Protein AF-A0A4U0VN85-F1 (afdb_monomer)

Foldseek 3Di:
DWDKDDPDDDDDPQDPCPPDPDHDDDDVPDARQPDDPQQVNLVVCVVVVAAEDEAQHHDPRSLVNNLQQLHHYKYFPDRCCVVVDDNPWIWGWPCPVVDAAVDWIWIWTQDPVRDIDITIIDGHDHPLSVCQNVLSHNVSSVVVPPD

Nearest PDB structures (foldseek):
  7acn-assembly1_A  TM=9.718E-01  e=8.877E-15  Sus scrofa
  1fgh-assembly1_A  TM=9.730E-01  e=1.282E-14  Bos taurus
  1nit-assembly1_A  TM=9.544E-01  e=1.134E-14  Bos taurus
  1b0m-assembly1_A  TM=9.466E-01  e=8.349E-15  Sus scrofa
  1c97-assembly1_A  TM=9.738E-01  e=4.940E-14  Bos taurus

Structure (mmCIF, N/CA/C/O backbone):
data_AF-A0A4U0VN85-F1
#
_entry.id   AF-A0A4U0VN85-F1
#
loop_
_atom_site.group_PDB
_atom_site.id
_atom_site.type_symbol
_atom_site.label_atom_id
_atom_site.label_alt_id
_atom_site.label_comp_id
_atom_site.label_asym_id
_atom_site.label_entity_id
_atom_site.label_seq_id
_atom_site.pdbx_PDB_ins_code
_atom_site.Cartn_x
_atom_site.Cartn_y
_atom_site.Cartn_z
_atom_site.occupancy
_atom_site.B_iso_or_equiv
_atom_site.auth_seq_id
_atom_site.auth_comp_id
_atom_sit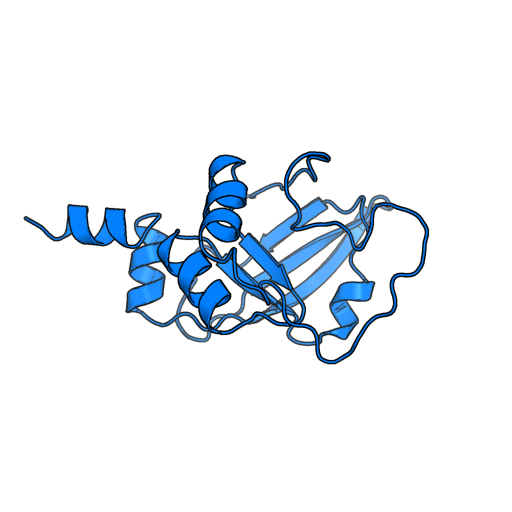e.auth_asym_id
_atom_site.auth_atom_id
_atom_site.pdbx_PDB_model_num
ATOM 1 N N . MET A 1 1 ? -9.986 -12.118 -1.127 1.00 22.27 1 MET A N 1
ATOM 2 C CA . MET A 1 1 ? -10.550 -10.900 -1.726 1.00 22.27 1 MET A CA 1
ATOM 3 C C . MET A 1 1 ? -9.468 -10.364 -2.633 1.00 22.27 1 MET A C 1
ATOM 5 O O . MET A 1 1 ? -8.479 -9.851 -2.136 1.00 22.27 1 MET A O 1
ATOM 9 N N . ILE A 1 2 ? -9.583 -10.673 -3.921 1.00 22.67 2 ILE A N 1
ATOM 10 C CA . ILE A 1 2 ? -8.664 -10.237 -4.973 1.00 22.67 2 ILE A CA 1
ATOM 11 C C . ILE A 1 2 ? -9.120 -8.823 -5.332 1.00 22.67 2 ILE A C 1
ATOM 13 O O . ILE A 1 2 ? -10.223 -8.662 -5.852 1.00 22.67 2 ILE A O 1
ATOM 17 N N . ILE A 1 3 ? -8.356 -7.800 -4.948 1.00 29.45 3 ILE A N 1
ATOM 18 C CA . ILE A 1 3 ? -8.711 -6.406 -5.239 1.00 29.45 3 ILE A CA 1
ATOM 19 C C . ILE A 1 3 ? -8.025 -6.034 -6.552 1.00 29.45 3 ILE A C 1
ATOM 21 O O . ILE A 1 3 ? -6.860 -5.657 -6.558 1.00 29.45 3 ILE A O 1
ATOM 25 N N . LYS A 1 4 ? -8.754 -6.186 -7.662 1.00 24.17 4 LYS A N 1
ATOM 26 C CA . LYS A 1 4 ? -8.313 -5.749 -8.991 1.00 24.17 4 LYS A CA 1
ATOM 27 C C . LYS A 1 4 ? -8.325 -4.220 -9.046 1.00 24.17 4 LYS A C 1
ATOM 29 O O . LYS A 1 4 ? -9.379 -3.629 -8.821 1.00 24.17 4 LYS A O 1
ATOM 34 N N . TYR A 1 5 ? -7.207 -3.596 -9.410 1.00 40.28 5 TYR A N 1
ATOM 35 C CA . TYR A 1 5 ? -7.209 -2.205 -9.870 1.00 40.28 5 TYR A CA 1
ATOM 36 C C . TYR A 1 5 ? -7.227 -2.137 -11.393 1.00 40.28 5 TYR A C 1
ATOM 38 O O . TYR A 1 5 ? -6.453 -2.812 -12.065 1.00 40.28 5 TYR A O 1
ATOM 46 N N . SER A 1 6 ? -8.132 -1.307 -11.912 1.00 28.12 6 SER A N 1
ATOM 47 C CA . SER A 1 6 ? -8.112 -0.785 -13.276 1.00 28.12 6 SER A CA 1
ATOM 48 C C . SER A 1 6 ? -7.586 0.641 -13.185 1.00 28.12 6 SER A C 1
ATOM 50 O O . SER A 1 6 ? -8.152 1.450 -12.449 1.00 28.12 6 SER A O 1
ATOM 52 N N . PHE A 1 7 ? -6.511 0.951 -13.906 1.00 30.83 7 PHE A N 1
ATOM 53 C CA . PHE A 1 7 ? -6.071 2.328 -14.116 1.00 30.83 7 PHE A CA 1
ATOM 54 C C . PHE A 1 7 ? -7.183 3.068 -14.873 1.00 30.83 7 PHE A C 1
ATOM 56 O O . PHE A 1 7 ? -7.369 2.860 -16.068 1.00 30.83 7 PHE A O 1
ATOM 63 N N . LEU A 1 8 ? -7.979 3.881 -14.175 1.00 28.06 8 LEU A N 1
ATOM 64 C CA . LEU A 1 8 ? -8.930 4.792 -14.807 1.00 28.06 8 LEU A CA 1
ATOM 65 C C . LEU A 1 8 ? -8.238 6.135 -15.017 1.00 28.06 8 LEU A C 1
ATOM 67 O O . LEU A 1 8 ? -7.924 6.875 -14.088 1.00 28.06 8 LEU A O 1
ATOM 71 N N . GLN A 1 9 ? -7.949 6.368 -16.288 1.00 33.41 9 GLN A N 1
ATOM 72 C CA . GLN A 1 9 ? -7.426 7.587 -16.866 1.00 33.41 9 GLN A CA 1
ATOM 73 C C . GLN A 1 9 ? -8.479 8.700 -16.720 1.00 33.41 9 GLN A C 1
ATOM 75 O O . GLN A 1 9 ? -9.657 8.472 -16.995 1.00 33.41 9 GLN A O 1
ATOM 80 N N . HIS A 1 10 ? -8.006 9.893 -16.353 1.00 27.55 10 HIS A N 1
ATOM 81 C CA . HIS A 1 10 ? -8.697 11.190 -16.288 1.00 27.55 10 HIS A CA 1
ATOM 82 C C . HIS A 1 10 ? -9.256 11.611 -14.916 1.00 27.55 10 HIS A C 1
ATOM 84 O O . HIS A 1 10 ? -10.071 10.939 -14.296 1.00 27.55 10 HIS A O 1
ATOM 90 N N . SER A 1 11 ? -8.844 12.816 -14.504 1.00 27.97 11 SER A N 1
ATOM 91 C CA . SER A 1 11 ? -9.295 13.609 -13.346 1.00 27.97 11 SER A CA 1
ATOM 92 C C . SER A 1 11 ? -8.842 13.186 -11.940 1.00 27.97 11 SER A C 1
ATOM 94 O O . SER A 1 11 ? -9.642 13.006 -11.035 1.00 27.97 11 SER A O 1
ATOM 96 N N . CYS A 1 12 ? -7.528 13.129 -11.723 1.00 26.83 12 CYS A N 1
ATOM 97 C CA . CYS A 1 12 ? -6.902 13.473 -10.441 1.00 26.83 12 CYS A CA 1
ATOM 98 C C . CYS A 1 12 ? -5.404 13.666 -10.699 1.00 26.83 12 CYS A C 1
ATOM 100 O O . CYS A 1 12 ? -4.755 12.798 -11.281 1.00 26.83 12 CYS A O 1
ATOM 102 N N . TRP A 1 13 ? -4.838 14.789 -10.263 1.00 26.80 13 TRP A N 1
ATOM 103 C CA . TRP A 1 13 ? -3.421 15.162 -10.405 1.00 26.80 13 TRP A CA 1
ATOM 104 C C . TRP A 1 13 ? -2.449 14.277 -9.578 1.00 26.80 13 TRP A C 1
ATOM 106 O O . TRP A 1 13 ? -1.378 14.717 -9.166 1.00 26.80 13 TRP A O 1
ATOM 116 N N . ALA A 1 14 ? -2.809 13.017 -9.316 1.00 32.34 14 ALA A N 1
ATOM 117 C CA . ALA A 1 14 ? -2.014 12.020 -8.601 1.00 32.34 14 ALA A CA 1
ATOM 118 C C . ALA A 1 14 ? -1.213 11.081 -9.527 1.00 32.34 14 ALA A C 1
ATOM 120 O O . ALA A 1 14 ? -0.487 10.220 -9.029 1.00 32.34 14 ALA A O 1
ATOM 121 N N . LEU A 1 15 ? -1.324 11.225 -10.856 1.00 31.19 15 LEU A N 1
ATOM 122 C CA . LEU A 1 15 ? -0.750 10.258 -11.800 1.00 31.19 15 LEU A CA 1
ATOM 123 C C . LEU A 1 15 ? -0.218 10.850 -13.122 1.00 31.19 15 LEU A C 1
ATOM 125 O O . LEU A 1 15 ? -0.209 10.168 -14.140 1.00 31.19 15 LEU A O 1
ATOM 129 N N . GLU A 1 16 ? 0.297 12.082 -13.134 1.00 26.36 16 GLU A N 1
ATOM 130 C CA . GLU A 1 16 ? 1.063 12.606 -14.286 1.00 26.36 16 GLU A CA 1
ATOM 131 C C . GLU A 1 16 ? 2.574 12.406 -14.113 1.00 26.36 16 GLU A C 1
ATOM 133 O O . GLU A 1 16 ? 3.365 13.341 -14.022 1.00 26.36 16 GLU A O 1
ATOM 138 N N . GLY A 1 17 ? 2.972 11.136 -14.060 1.00 27.69 17 GLY A N 1
ATOM 139 C CA . GLY A 1 17 ? 4.364 10.726 -14.258 1.00 27.69 17 GLY A CA 1
ATOM 140 C C . GLY A 1 17 ? 4.558 9.650 -15.327 1.00 27.69 17 GLY A C 1
ATOM 141 O O . GLY A 1 17 ? 5.699 9.351 -15.651 1.00 27.69 17 GLY A O 1
ATOM 142 N N . VAL A 1 18 ? 3.484 9.049 -15.865 1.00 29.06 18 VAL A N 1
ATOM 143 C CA . VAL A 1 18 ? 3.605 7.873 -16.757 1.00 29.06 18 VAL A CA 1
ATOM 144 C C . VAL A 1 18 ? 2.680 7.914 -17.993 1.00 29.06 18 VAL A C 1
ATOM 146 O O . VAL A 1 18 ? 2.728 7.000 -18.804 1.00 29.06 18 VAL A O 1
ATOM 149 N N . LEU A 1 19 ? 1.879 8.965 -18.235 1.00 25.81 19 LEU A N 1
ATOM 150 C CA . LEU A 1 19 ? 0.944 8.984 -19.388 1.00 25.81 19 LEU A CA 1
ATOM 151 C C . LEU A 1 19 ? 1.067 10.150 -20.380 1.00 25.81 19 LEU A C 1
ATOM 153 O O . LEU A 1 19 ? 0.132 10.439 -21.120 1.00 25.81 19 LEU A O 1
ATOM 157 N N . GLN A 1 20 ? 2.251 10.735 -20.515 1.00 22.80 20 GLN A N 1
ATOM 158 C CA . GLN A 1 20 ? 2.687 11.325 -21.784 1.00 22.80 20 GLN A CA 1
ATOM 159 C C . GLN A 1 20 ? 4.131 10.879 -21.966 1.00 22.80 20 GLN A C 1
ATOM 161 O O . GLN A 1 20 ? 4.889 10.980 -21.009 1.00 22.80 20 GLN A O 1
ATOM 166 N N . GLY A 1 21 ? 4.495 10.326 -23.124 1.00 23.72 21 GLY A N 1
ATOM 167 C CA . GLY A 1 21 ? 5.809 9.734 -23.423 1.00 23.72 21 GLY A CA 1
ATOM 168 C C . GLY A 1 21 ? 6.993 10.714 -23.414 1.00 23.72 21 GLY A C 1
ATOM 169 O O . GLY A 1 21 ? 7.793 10.717 -24.340 1.00 23.72 21 GLY A O 1
ATOM 170 N N . SER A 1 22 ? 7.113 11.523 -22.367 1.00 21.89 22 SER A N 1
ATOM 171 C CA . SER A 1 22 ? 8.227 12.402 -22.054 1.00 21.89 22 SER A CA 1
ATOM 172 C C . SER A 1 22 ? 8.854 11.913 -20.746 1.00 21.89 22 SER A C 1
ATOM 174 O O . SER A 1 22 ? 8.135 11.758 -19.756 1.00 21.89 22 SER A O 1
ATOM 176 N N . PRO A 1 23 ? 10.176 11.673 -20.694 1.00 25.83 23 PRO A N 1
ATOM 177 C CA . PRO A 1 23 ? 10.851 11.306 -19.459 1.00 25.83 23 PRO A CA 1
ATOM 178 C C . PRO A 1 23 ? 10.798 12.506 -18.510 1.00 25.83 23 PRO A C 1
ATOM 180 O O . PRO A 1 23 ? 11.579 13.449 -18.633 1.00 25.83 23 PRO A O 1
ATOM 183 N N . ALA A 1 24 ? 9.850 12.511 -17.574 1.00 33.22 24 ALA A N 1
ATOM 184 C CA . ALA A 1 24 ? 9.872 13.484 -16.495 1.00 33.22 24 ALA A CA 1
ATOM 185 C C . ALA A 1 24 ? 11.142 13.224 -15.664 1.00 33.22 24 ALA A C 1
ATOM 187 O O . ALA A 1 24 ? 11.379 12.078 -15.268 1.00 33.22 24 ALA A O 1
ATOM 188 N N . PRO A 1 25 ? 11.986 14.239 -15.401 1.00 31.22 25 PRO A N 1
ATOM 189 C CA . PRO A 1 25 ? 13.197 14.039 -14.626 1.00 31.22 25 PRO A CA 1
ATOM 190 C C . PRO A 1 25 ? 12.822 13.496 -13.245 1.00 31.22 25 PRO A C 1
ATOM 192 O O . PRO A 1 25 ? 12.046 14.097 -12.500 1.00 31.22 25 PRO A O 1
ATOM 195 N N . ILE A 1 26 ? 13.367 12.329 -12.914 1.00 36.66 26 ILE A N 1
ATOM 196 C CA . ILE A 1 26 ? 13.241 11.698 -11.604 1.00 36.66 26 ILE A CA 1
ATOM 197 C C . ILE A 1 26 ? 14.103 12.520 -10.651 1.00 36.66 26 ILE A C 1
ATOM 199 O O . ILE A 1 26 ? 15.327 12.412 -10.651 1.00 36.66 26 ILE A O 1
ATOM 203 N N . TRP A 1 27 ? 13.477 13.383 -9.853 1.00 38.81 27 TRP A N 1
ATOM 204 C CA . TRP A 1 27 ? 14.183 14.087 -8.787 1.00 38.81 27 TRP A CA 1
ATOM 205 C C . TRP A 1 27 ? 14.252 13.148 -7.576 1.00 38.81 27 TRP A C 1
ATOM 207 O O . TRP A 1 27 ? 13.201 12.850 -7.001 1.00 38.81 27 TRP A O 1
ATOM 217 N N . PRO A 1 28 ? 15.445 12.698 -7.141 1.00 39.38 28 PRO A N 1
ATOM 218 C CA . PRO A 1 28 ? 15.601 11.714 -6.061 1.00 39.38 28 PRO A CA 1
ATOM 219 C C . PRO A 1 28 ? 15.006 12.151 -4.707 1.00 39.38 28 PRO A C 1
ATOM 221 O O . PRO A 1 28 ? 14.842 11.322 -3.816 1.00 39.38 28 PRO A O 1
ATOM 224 N N . ASN A 1 29 ? 14.635 13.428 -4.556 1.00 46.97 29 ASN A N 1
ATOM 225 C CA . ASN A 1 29 ? 14.139 14.010 -3.308 1.00 46.97 29 ASN A CA 1
ATOM 226 C C . ASN A 1 29 ? 12.616 14.233 -3.242 1.00 46.97 29 ASN A C 1
ATOM 228 O O . ASN A 1 29 ? 12.134 14.680 -2.200 1.00 46.97 29 ASN A O 1
ATOM 232 N N . LYS A 1 30 ? 11.844 13.949 -4.302 1.00 51.50 30 LYS A N 1
ATOM 233 C CA . LYS A 1 30 ? 10.407 14.275 -4.332 1.00 51.50 30 LYS A CA 1
ATOM 234 C C . LYS A 1 30 ? 9.567 13.177 -3.676 1.00 51.50 30 LYS A C 1
ATOM 236 O O . LYS A 1 30 ? 9.658 12.007 -4.047 1.00 51.50 30 LYS A O 1
ATOM 241 N N . LYS A 1 31 ? 8.727 13.550 -2.707 1.00 54.53 31 LYS A N 1
ATOM 242 C CA . LYS A 1 31 ? 7.866 12.608 -1.968 1.00 54.53 31 LYS A CA 1
ATOM 243 C C . LYS A 1 31 ? 6.438 12.646 -2.503 1.00 54.53 31 LYS A C 1
ATOM 245 O O . LYS A 1 31 ? 5.898 13.716 -2.775 1.00 54.53 31 LYS A O 1
ATOM 250 N N . TYR A 1 32 ? 5.775 11.493 -2.591 1.00 57.88 32 TYR A N 1
ATOM 251 C CA . TYR A 1 32 ? 4.367 11.467 -2.993 1.00 57.88 32 TYR A CA 1
ATOM 252 C C . TYR A 1 32 ? 3.492 12.203 -1.958 1.00 57.88 32 TYR A C 1
ATOM 254 O O . TYR A 1 32 ? 3.581 11.939 -0.751 1.00 57.88 32 TYR A O 1
ATOM 262 N N . GLY A 1 33 ? 2.660 13.140 -2.427 1.00 54.31 33 GLY A N 1
ATOM 263 C CA . GLY A 1 33 ? 1.839 14.018 -1.582 1.00 54.31 33 GLY A CA 1
ATOM 264 C C . GLY A 1 33 ? 2.567 15.240 -1.003 1.00 54.31 33 GLY A C 1
ATOM 265 O O . GLY A 1 33 ? 2.148 15.783 0.024 1.00 54.31 33 GLY A O 1
ATOM 266 N N . GLU A 1 34 ? 3.677 15.655 -1.612 1.00 40.00 34 GLU A N 1
ATOM 267 C CA . GLU A 1 34 ? 4.368 16.911 -1.314 1.00 40.00 34 GLU A CA 1
ATOM 268 C C . GLU A 1 34 ? 3.649 18.102 -1.984 1.00 40.00 34 GLU A C 1
ATOM 270 O O . GLU A 1 34 ? 3.421 18.100 -3.188 1.00 40.00 34 GLU A O 1
ATOM 275 N N . GLY A 1 35 ? 3.233 19.096 -1.188 1.00 58.41 35 GLY A N 1
ATOM 276 C CA . GLY A 1 35 ? 2.371 20.216 -1.616 1.00 58.41 35 GLY A CA 1
ATOM 277 C C . GLY A 1 35 ? 1.265 20.534 -0.599 1.00 58.41 35 GLY A C 1
ATOM 278 O O . GLY A 1 35 ? 1.206 19.887 0.447 1.00 58.41 35 GLY A O 1
ATOM 279 N N . SER A 1 36 ? 0.415 21.537 -0.851 1.00 45.41 36 SER A N 1
ATOM 280 C CA . SER A 1 36 ? -0.624 22.012 0.090 1.00 45.41 36 SER A CA 1
ATOM 281 C C . SER A 1 36 ? -1.949 21.228 0.034 1.00 45.41 36 SER A C 1
ATOM 283 O O . SER A 1 36 ? -2.642 21.146 1.045 1.00 45.41 36 SER A O 1
ATOM 285 N N . SER A 1 37 ? -2.280 20.575 -1.085 1.00 51.12 37 SER A N 1
ATOM 286 C CA . SER A 1 37 ? -3.594 19.938 -1.322 1.00 51.12 37 SER A CA 1
ATOM 287 C C . SER A 1 37 ? -3.721 1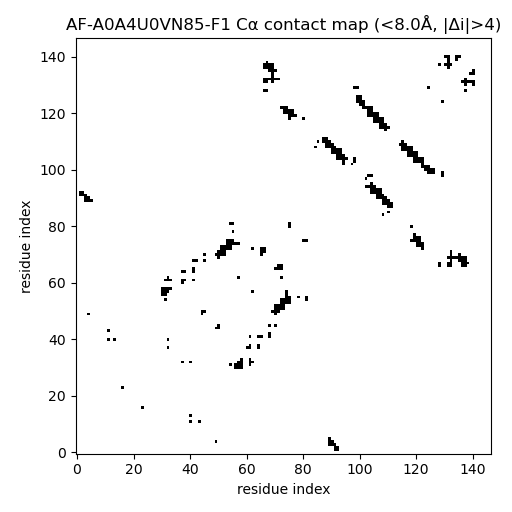8.505 -0.753 1.00 51.12 37 SER A C 1
ATOM 289 O O . SER A 1 37 ? -4.010 17.537 -1.452 1.00 51.12 37 SER A O 1
ATOM 291 N N . ARG A 1 38 ? -3.424 18.332 0.543 1.00 53.44 38 ARG A N 1
ATOM 292 C CA . ARG A 1 38 ? -3.106 17.018 1.156 1.00 53.44 38 ARG A CA 1
ATOM 293 C C . ARG A 1 38 ? -4.298 16.150 1.564 1.00 53.44 38 ARG A C 1
ATOM 295 O O . ARG A 1 38 ? -4.094 14.962 1.828 1.00 53.44 38 ARG A O 1
ATOM 302 N N . GLU A 1 39 ? -5.488 16.725 1.701 1.00 51.81 39 GLU A N 1
ATOM 303 C CA . GLU A 1 39 ? -6.689 16.013 2.171 1.00 51.81 39 GLU A CA 1
ATOM 304 C C . GLU A 1 39 ? -7.567 15.542 1.007 1.00 51.81 39 GLU A C 1
ATOM 306 O O . GLU A 1 39 ? -7.963 14.377 0.985 1.00 51.81 39 GLU A O 1
ATOM 311 N N . HIS A 1 40 ? -7.755 16.385 -0.014 1.00 46.09 40 HIS A N 1
ATOM 312 C CA . HIS A 1 40 ? -8.475 16.028 -1.244 1.00 46.09 40 HIS A CA 1
ATOM 313 C C . HIS A 1 40 ? -7.799 14.860 -1.985 1.00 46.09 40 HIS A C 1
ATOM 315 O O . HIS A 1 40 ? -8.462 13.886 -2.333 1.00 46.09 40 HIS A O 1
ATOM 321 N N . ALA A 1 41 ? -6.462 14.864 -2.069 1.00 53.50 41 ALA A N 1
ATOM 322 C CA . ALA A 1 41 ? -5.676 13.793 -2.694 1.00 53.50 41 ALA A CA 1
ATOM 323 C C . ALA A 1 41 ? -5.798 12.412 -2.007 1.00 53.50 41 ALA A C 1
ATOM 325 O O . ALA A 1 41 ? -5.350 11.410 -2.558 1.00 53.50 41 ALA A O 1
ATOM 326 N N . ALA A 1 42 ? -6.354 12.338 -0.790 1.00 51.09 42 ALA A N 1
ATOM 327 C CA . ALA A 1 42 ? -6.613 11.076 -0.089 1.00 51.09 42 ALA A CA 1
ATOM 328 C C . ALA A 1 42 ? -8.079 10.617 -0.194 1.00 51.09 42 ALA A C 1
ATOM 330 O O . ALA A 1 42 ? -8.352 9.427 -0.042 1.00 51.09 42 ALA A O 1
ATOM 331 N N . LEU A 1 43 ? -9.008 11.544 -0.447 1.00 53.34 43 LEU A N 1
ATOM 332 C CA . LEU A 1 43 ? -10.439 11.267 -0.585 1.00 53.34 43 LEU A CA 1
ATOM 333 C C . LEU A 1 43 ? -10.796 10.805 -2.001 1.00 53.34 43 LEU A C 1
ATOM 335 O O . LEU A 1 43 ? -11.558 9.852 -2.148 1.00 53.34 43 LEU A O 1
ATOM 339 N N . GLU A 1 44 ? -10.202 11.422 -3.025 1.00 55.06 44 GLU A N 1
ATOM 340 C CA . GLU A 1 44 ? -10.463 11.097 -4.435 1.00 55.06 44 GLU A CA 1
ATOM 341 C C . GLU A 1 44 ? -10.147 9.629 -4.783 1.00 55.06 44 GLU A C 1
ATOM 343 O O . GLU A 1 44 ? -11.027 8.957 -5.325 1.00 55.06 44 GLU A O 1
ATOM 348 N N . PRO A 1 45 ? -8.989 9.048 -4.391 1.00 55.03 45 PRO A N 1
ATOM 349 C CA . PRO A 1 45 ? -8.719 7.636 -4.649 1.00 55.03 45 PRO A CA 1
ATOM 350 C C . PRO A 1 45 ? -9.739 6.718 -3.982 1.00 55.03 45 PRO A C 1
ATOM 352 O O . PRO A 1 45 ? -10.164 5.745 -4.590 1.00 55.03 45 PRO A O 1
ATOM 355 N N . ARG A 1 46 ? -10.171 7.028 -2.754 1.00 57.84 46 ARG A N 1
ATOM 356 C CA . ARG A 1 46 ? -11.135 6.193 -2.030 1.00 57.84 46 ARG A CA 1
ATOM 357 C C . ARG A 1 46 ? -12.529 6.255 -2.644 1.00 57.84 46 ARG A C 1
ATOM 359 O O . ARG A 1 46 ? -13.193 5.225 -2.735 1.00 57.84 46 ARG A O 1
ATOM 366 N N . TYR A 1 47 ? -12.963 7.438 -3.073 1.00 52.44 47 TYR A N 1
ATOM 367 C CA . TYR A 1 47 ? -14.240 7.614 -3.764 1.00 52.44 47 TYR A CA 1
ATOM 368 C C . TYR A 1 47 ? -14.293 6.802 -5.067 1.00 52.44 47 TYR A C 1
ATOM 370 O O . TYR A 1 47 ? -15.309 6.184 -5.367 1.00 52.44 47 TYR A O 1
ATOM 378 N N . LEU A 1 48 ? -13.166 6.709 -5.780 1.00 51.44 48 LEU A N 1
ATOM 379 C CA . LEU A 1 48 ? -13.015 5.907 -7.001 1.00 51.44 48 LEU A CA 1
ATOM 380 C C . LEU A 1 48 ? -12.835 4.395 -6.744 1.00 51.44 48 LEU A C 1
ATOM 382 O O . LEU A 1 48 ? -12.525 3.643 -7.666 1.00 51.44 48 LEU A O 1
ATOM 386 N N . GLY A 1 49 ? -13.000 3.925 -5.502 1.00 59.16 49 GLY A N 1
ATOM 387 C CA . GLY A 1 49 ? -12.825 2.514 -5.140 1.00 59.16 49 GLY A CA 1
ATOM 388 C C . GLY A 1 49 ? -11.365 2.090 -4.936 1.00 59.16 49 GLY A C 1
ATOM 389 O O . GLY A 1 49 ? -11.070 0.900 -4.838 1.00 59.16 49 GLY A O 1
ATOM 390 N N . GLY A 1 50 ? -10.440 3.046 -4.855 1.00 63.91 50 GLY A N 1
ATOM 391 C CA . GLY A 1 50 ? -9.063 2.892 -4.382 1.00 63.91 50 GLY A CA 1
ATOM 392 C C . GLY A 1 50 ? -8.985 2.371 -2.947 1.00 63.91 50 GLY A C 1
ATOM 393 O O . GLY A 1 50 ? -9.724 2.807 -2.074 1.00 63.91 50 GLY A O 1
ATOM 394 N N . THR A 1 51 ? -8.061 1.443 -2.701 1.00 72.88 51 THR A N 1
ATOM 395 C CA . THR A 1 51 ? -7.865 0.735 -1.424 1.00 72.88 51 THR A CA 1
ATOM 396 C C . THR A 1 51 ? -6.406 0.821 -1.001 1.00 72.88 51 THR A C 1
ATOM 398 O O . THR A 1 51 ? -6.115 0.850 0.192 1.00 72.88 51 THR A O 1
ATOM 401 N N . ALA A 1 52 ? -5.476 0.912 -1.955 1.00 81.19 52 ALA A N 1
ATOM 402 C CA . ALA A 1 52 ? -4.049 1.018 -1.696 1.00 81.19 52 ALA A CA 1
ATOM 403 C C . ALA A 1 52 ? -3.393 2.070 -2.591 1.00 81.19 52 ALA A C 1
ATOM 405 O O . ALA A 1 52 ? -3.831 2.312 -3.711 1.00 81.19 52 ALA A O 1
ATOM 406 N N . VAL A 1 53 ? -2.325 2.672 -2.078 1.00 82.44 53 VAL A N 1
ATOM 407 C CA . VAL A 1 53 ? -1.417 3.539 -2.829 1.00 82.44 53 VAL A CA 1
ATOM 408 C C . VAL A 1 53 ? -0.017 2.985 -2.613 1.00 82.44 53 VAL A C 1
ATOM 410 O O . VAL A 1 53 ? 0.404 2.835 -1.465 1.00 82.44 53 VAL A O 1
ATOM 413 N N . ILE A 1 54 ? 0.693 2.667 -3.693 1.00 84.19 54 ILE A N 1
ATOM 414 C CA . ILE A 1 54 ? 2.027 2.060 -3.641 1.00 84.19 54 ILE A CA 1
ATOM 415 C C . ILE A 1 54 ? 3.023 3.05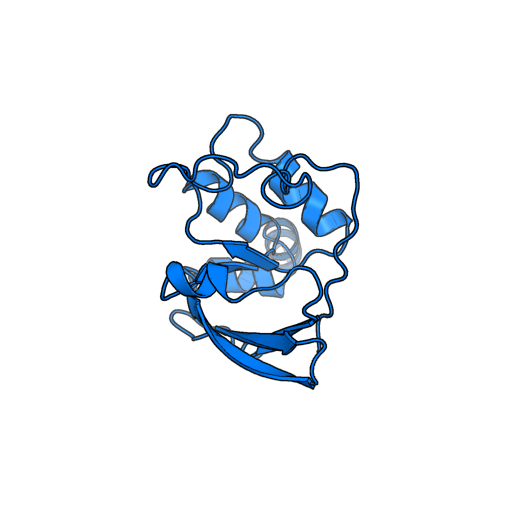0 -4.235 1.00 84.19 54 ILE A C 1
ATOM 417 O O . ILE A 1 54 ? 2.831 3.523 -5.351 1.00 84.19 54 ILE A O 1
ATOM 421 N N . THR A 1 55 ? 4.070 3.404 -3.491 1.00 82.38 55 THR A N 1
ATOM 422 C CA . THR A 1 55 ? 5.053 4.406 -3.941 1.00 82.38 55 THR A CA 1
ATOM 423 C C . THR A 1 55 ? 6.471 4.050 -3.506 1.00 82.38 55 THR A C 1
ATOM 425 O O . THR A 1 55 ? 6.683 3.137 -2.715 1.00 82.38 55 THR A O 1
ATOM 428 N N . ARG A 1 56 ? 7.475 4.785 -3.997 1.00 82.50 56 ARG A N 1
ATOM 429 C CA . ARG A 1 56 ? 8.843 4.698 -3.458 1.00 82.50 56 ARG A CA 1
ATOM 430 C C . ARG A 1 56 ? 8.943 5.365 -2.081 1.00 82.50 56 ARG A C 1
ATOM 432 O O . ARG A 1 56 ? 9.639 4.874 -1.199 1.00 82.50 56 ARG A O 1
ATOM 439 N N . SER A 1 57 ? 8.255 6.496 -1.891 1.00 78.56 57 SER A N 1
ATOM 440 C CA . SER A 1 57 ? 8.194 7.194 -0.607 1.00 78.56 57 SER A CA 1
ATOM 441 C C . SER A 1 57 ? 7.005 8.160 -0.509 1.00 78.56 57 SER A C 1
ATOM 443 O O . SER A 1 57 ? 6.610 8.801 -1.486 1.00 78.56 57 SER A O 1
ATOM 445 N N . PHE A 1 58 ? 6.482 8.329 0.709 1.00 74.56 58 PHE A N 1
ATOM 446 C CA . PHE A 1 58 ? 5.410 9.280 1.023 1.00 74.56 58 PHE A CA 1
ATOM 447 C C . PHE A 1 58 ? 5.907 10.499 1.802 1.00 74.56 58 PHE A C 1
ATOM 449 O O . PHE A 1 58 ? 6.752 10.392 2.697 1.00 74.56 58 PHE A O 1
ATOM 456 N N . ALA A 1 59 ? 5.259 11.645 1.585 1.00 77.00 59 ALA A N 1
ATOM 457 C CA . ALA A 1 59 ? 5.327 12.768 2.508 1.00 77.00 59 ALA A CA 1
ATOM 458 C C . ALA A 1 59 ? 4.650 12.395 3.842 1.00 77.00 59 ALA A C 1
ATOM 460 O O . ALA A 1 59 ? 3.587 11.765 3.872 1.00 77.00 59 ALA A O 1
ATOM 461 N N . ARG A 1 60 ? 5.250 12.803 4.972 1.00 75.81 60 ARG A N 1
ATOM 462 C CA . ARG A 1 60 ? 4.823 12.388 6.326 1.00 75.81 60 ARG A CA 1
ATOM 463 C C . ARG A 1 60 ? 3.332 12.633 6.588 1.00 75.81 60 ARG A C 1
ATOM 465 O O . ARG A 1 60 ? 2.663 11.755 7.124 1.00 75.81 60 ARG A O 1
ATOM 472 N N . ILE A 1 61 ? 2.828 13.811 6.219 1.00 79.50 61 ILE A N 1
ATOM 473 C CA . ILE A 1 61 ? 1.446 14.233 6.504 1.00 79.50 61 ILE A CA 1
ATOM 474 C C . ILE A 1 61 ? 0.452 13.515 5.588 1.00 79.50 61 ILE A C 1
ATOM 476 O O . ILE A 1 61 ? -0.548 12.986 6.066 1.00 79.50 61 ILE A O 1
ATOM 480 N N . HIS A 1 62 ? 0.764 13.405 4.297 1.00 75.06 62 HIS A N 1
ATOM 481 C CA . HIS A 1 62 ? -0.112 12.732 3.342 1.00 75.06 62 HIS A CA 1
ATOM 482 C C . HIS A 1 62 ? -0.279 11.237 3.660 1.00 75.06 62 HIS A C 1
ATOM 484 O O . HIS A 1 62 ? -1.396 10.722 3.652 1.00 75.06 62 HIS A O 1
ATOM 490 N N . LYS A 1 63 ? 0.801 10.561 4.086 1.00 80.00 63 LYS A N 1
ATOM 491 C CA . LYS A 1 63 ? 0.734 9.169 4.562 1.00 80.00 63 LYS A CA 1
ATOM 492 C C . LYS A 1 63 ? -0.267 8.992 5.705 1.00 80.00 63 LYS A C 1
ATOM 494 O O . LYS A 1 63 ? -1.010 8.016 5.731 1.00 80.00 63 LYS A O 1
ATOM 499 N N . THR A 1 64 ? -0.282 9.916 6.663 1.00 84.44 64 THR A N 1
ATOM 500 C CA . THR A 1 64 ? -1.213 9.861 7.799 1.00 84.44 64 THR A CA 1
ATOM 501 C C . THR A 1 64 ? -2.655 10.076 7.349 1.00 84.44 64 THR A C 1
ATOM 503 O O . THR A 1 64 ? -3.544 9.376 7.829 1.00 84.44 64 THR A O 1
ATOM 506 N N . ASN A 1 65 ? -2.889 10.987 6.403 1.00 83.75 65 ASN A N 1
ATOM 507 C CA . ASN A 1 65 ? -4.225 11.247 5.865 1.00 83.75 65 ASN A CA 1
ATOM 508 C C . ASN A 1 65 ? -4.795 10.020 5.148 1.00 83.75 65 ASN A C 1
ATOM 510 O O . ASN A 1 65 ? -5.920 9.625 5.441 1.00 83.75 65 ASN A O 1
ATOM 514 N N . LEU A 1 66 ? -3.998 9.350 4.308 1.00 79.75 66 LEU A N 1
ATOM 515 C CA . LEU A 1 66 ? -4.397 8.099 3.653 1.00 79.75 66 LEU A CA 1
ATOM 516 C C . LEU A 1 66 ? -4.856 7.044 4.672 1.00 79.75 66 LEU A C 1
ATOM 518 O O . LEU A 1 66 ? -5.931 6.467 4.529 1.00 79.75 66 LEU A O 1
ATOM 522 N N . LYS A 1 67 ? -4.104 6.853 5.763 1.00 88.31 67 LYS A N 1
ATOM 523 C CA . LYS A 1 67 ? -4.483 5.907 6.827 1.00 88.31 67 LYS A CA 1
ATOM 524 C C . LYS A 1 67 ? -5.770 6.296 7.547 1.00 88.31 67 LYS A C 1
ATOM 526 O O . LYS A 1 67 ? -6.579 5.427 7.853 1.00 88.31 67 LYS A O 1
ATOM 531 N N . LYS A 1 68 ? -5.976 7.590 7.822 1.00 86.62 68 LYS A N 1
ATOM 532 C CA . LYS A 1 68 ? -7.222 8.083 8.436 1.00 86.62 68 LYS A CA 1
ATOM 533 C C . LYS A 1 68 ? -8.433 7.806 7.547 1.00 86.62 68 LYS A C 1
ATOM 535 O O . LYS A 1 68 ? -9.493 7.475 8.070 1.00 86.62 68 LYS A O 1
ATOM 540 N N . GLN A 1 69 ? -8.250 7.874 6.230 1.00 83.06 69 GLN A N 1
ATOM 541 C CA .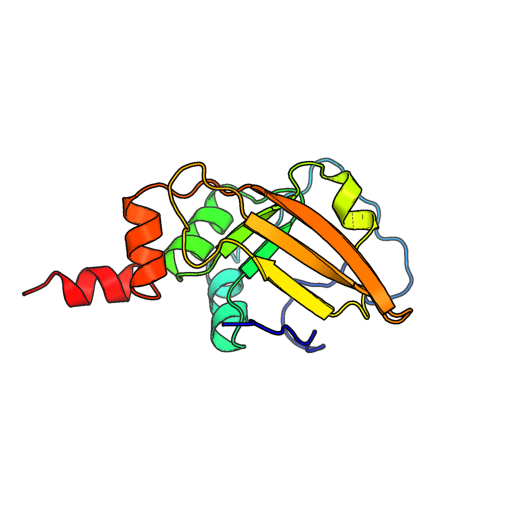 GLN A 1 69 ? -9.266 7.498 5.251 1.00 83.06 69 GLN A CA 1
ATOM 542 C C . GLN A 1 69 ? -9.333 5.985 5.004 1.00 83.06 69 GLN A C 1
ATOM 544 O O . GLN A 1 69 ? -9.989 5.565 4.068 1.00 83.06 69 GLN A O 1
ATOM 549 N N . GLY A 1 70 ? -8.654 5.142 5.791 1.00 83.81 70 GLY A N 1
ATOM 550 C CA . GLY A 1 70 ? -8.686 3.684 5.629 1.00 83.81 70 GLY A CA 1
ATOM 551 C C . GLY A 1 70 ? -8.088 3.176 4.313 1.00 83.81 70 GLY A C 1
ATOM 552 O O . GLY A 1 70 ? -8.472 2.106 3.846 1.00 83.81 70 GLY A O 1
ATOM 553 N N . MET A 1 71 ? -7.191 3.945 3.695 1.00 86.25 71 MET A N 1
ATOM 554 C CA . MET A 1 71 ? -6.368 3.503 2.565 1.00 86.25 71 MET A CA 1
ATOM 555 C C . MET A 1 71 ? -5.113 2.780 3.074 1.00 86.25 71 MET A C 1
ATOM 557 O O . MET A 1 71 ? -4.647 3.043 4.186 1.00 86.25 71 MET A O 1
ATOM 561 N N . LEU A 1 72 ? -4.515 1.933 2.232 1.00 86.56 72 LEU A N 1
ATOM 562 C CA . LEU A 1 72 ? -3.231 1.264 2.462 1.00 86.56 72 LEU A CA 1
ATOM 563 C C . LEU A 1 72 ? -2.080 2.003 1.758 1.00 86.56 72 LEU A C 1
ATOM 565 O O . LEU A 1 72 ? -1.809 1.727 0.590 1.00 86.56 72 LEU A O 1
ATOM 569 N N . PRO A 1 73 ? -1.371 2.931 2.425 1.00 88.75 73 PRO A N 1
ATOM 570 C CA . PRO A 1 73 ? -0.114 3.454 1.909 1.00 88.75 73 PRO A CA 1
ATOM 571 C C . PRO A 1 73 ? 0.998 2.417 2.095 1.00 88.75 73 PRO A C 1
ATOM 573 O O . PRO A 1 73 ? 1.400 2.117 3.225 1.00 88.75 73 PRO A O 1
ATOM 576 N N . LEU A 1 74 ? 1.503 1.901 0.981 1.00 88.12 74 LEU A N 1
ATOM 577 C CA . LEU A 1 74 ? 2.558 0.898 0.913 1.00 88.12 74 LEU A CA 1
ATOM 578 C C . LEU A 1 74 ? 3.777 1.477 0.193 1.00 88.12 74 LEU A C 1
ATOM 580 O O . LEU A 1 74 ? 3.639 2.241 -0.762 1.00 88.12 74 LEU A O 1
ATOM 584 N N . ASN A 1 75 ? 4.974 1.111 0.641 1.00 88.00 75 ASN A N 1
ATOM 585 C CA . ASN A 1 75 ? 6.202 1.447 -0.068 1.00 88.00 75 ASN A CA 1
ATOM 586 C C . ASN A 1 75 ? 6.865 0.200 -0.624 1.00 88.00 75 ASN A C 1
ATOM 588 O O . ASN A 1 75 ? 6.863 -0.836 0.040 1.00 88.00 75 ASN A O 1
ATOM 592 N N . PHE A 1 76 ? 7.517 0.322 -1.774 1.00 85.94 76 PHE A N 1
ATOM 593 C CA . PHE A 1 76 ? 8.482 -0.686 -2.204 1.00 85.94 76 PHE A CA 1
ATOM 594 C C . PHE A 1 76 ? 9.578 -0.843 -1.146 1.00 85.94 76 PHE A C 1
ATOM 596 O O . PHE A 1 76 ? 10.091 0.155 -0.635 1.00 85.94 76 PHE A O 1
ATOM 603 N N . VAL A 1 77 ? 9.922 -2.085 -0.793 1.00 91.94 77 VAL A N 1
ATOM 604 C CA . VAL A 1 77 ? 11.077 -2.344 0.084 1.00 91.94 77 VAL A CA 1
ATOM 605 C C . VAL A 1 77 ? 12.364 -1.937 -0.630 1.00 91.94 77 VAL A C 1
ATOM 607 O O . VAL A 1 77 ? 13.199 -1.253 -0.041 1.00 91.94 77 VAL A O 1
ATOM 610 N N . ASN A 1 78 ? 12.488 -2.298 -1.908 1.00 90.88 78 ASN A N 1
ATOM 611 C CA . ASN A 1 78 ? 13.526 -1.801 -2.797 1.00 90.88 78 ASN A CA 1
ATOM 612 C C . ASN A 1 78 ? 12.911 -0.810 -3.805 1.00 90.88 78 ASN A C 1
ATOM 614 O O . ASN A 1 78 ? 12.140 -1.226 -4.668 1.00 90.88 78 ASN A O 1
ATOM 618 N N . PRO A 1 79 ? 13.250 0.491 -3.752 1.00 83.62 79 PRO A N 1
ATOM 619 C CA . PRO A 1 79 ? 12.693 1.495 -4.659 1.00 83.62 79 PRO A CA 1
ATOM 620 C C . PRO A 1 79 ? 12.873 1.204 -6.157 1.00 83.62 79 PRO A C 1
ATOM 622 O O . PRO A 1 79 ? 12.078 1.708 -6.949 1.00 83.62 79 PRO A O 1
ATOM 625 N N . ALA A 1 80 ? 13.886 0.419 -6.543 1.00 84.44 80 ALA A N 1
ATOM 626 C CA . ALA A 1 80 ? 14.121 0.026 -7.935 1.00 84.44 80 ALA A CA 1
ATOM 627 C C . ALA A 1 80 ? 13.067 -0.961 -8.469 1.00 84.44 80 ALA A C 1
ATOM 629 O O . ALA A 1 80 ? 12.855 -1.030 -9.675 1.00 84.44 80 ALA A O 1
ATOM 630 N N . ASP A 1 81 ? 12.351 -1.676 -7.594 1.00 85.81 81 ASP A N 1
ATOM 631 C CA . ASP A 1 81 ? 11.276 -2.584 -8.015 1.00 85.81 81 ASP A CA 1
ATOM 632 C C . ASP A 1 81 ? 10.090 -1.835 -8.648 1.00 85.81 81 ASP A C 1
ATOM 634 O O . ASP A 1 81 ? 9.297 -2.435 -9.367 1.00 85.81 81 ASP A O 1
ATOM 638 N N . TYR A 1 82 ? 9.990 -0.516 -8.443 1.00 79.25 82 TYR A N 1
ATOM 639 C CA . TYR A 1 82 ? 9.027 0.322 -9.160 1.00 79.25 82 TYR A CA 1
ATOM 640 C C . TYR A 1 82 ? 9.188 0.208 -10.680 1.00 79.25 82 TYR A C 1
ATOM 642 O O . TYR A 1 82 ? 8.192 0.178 -11.393 1.00 79.25 82 TYR A O 1
ATOM 650 N N . ASP A 1 83 ? 10.427 0.124 -11.171 1.00 81.94 83 ASP A N 1
ATOM 651 C CA . ASP A 1 83 ? 10.725 0.117 -12.610 1.00 81.94 83 ASP A CA 1
ATOM 652 C C . ASP A 1 83 ? 10.337 -1.208 -13.289 1.00 81.94 83 ASP A C 1
ATOM 654 O O . ASP A 1 83 ? 10.356 -1.315 -14.514 1.00 81.94 83 ASP A O 1
ATOM 658 N N . LYS A 1 84 ? 9.946 -2.214 -12.498 1.00 83.00 84 LYS A N 1
ATOM 659 C CA . LYS A 1 84 ? 9.431 -3.499 -12.981 1.00 83.00 84 LYS A CA 1
ATOM 660 C C . LYS A 1 84 ? 7.930 -3.468 -13.268 1.00 83.00 84 LYS A C 1
ATOM 662 O O . LYS A 1 84 ? 7.440 -4.318 -14.006 1.00 83.00 84 LYS A O 1
ATOM 667 N N . VAL A 1 85 ? 7.207 -2.506 -12.690 1.00 79.88 85 VAL A N 1
ATOM 668 C CA . VAL A 1 85 ? 5.756 -2.375 -12.858 1.00 79.88 85 VAL A CA 1
ATOM 669 C C . VAL A 1 85 ? 5.457 -1.785 -14.231 1.00 79.88 85 VAL A C 1
ATOM 671 O O . VAL A 1 85 ? 5.861 -0.660 -14.533 1.00 79.88 85 VAL A O 1
ATOM 674 N N . ARG A 1 86 ? 4.714 -2.523 -15.056 1.00 81.38 86 ARG A N 1
ATOM 675 C CA . ARG A 1 86 ? 4.294 -2.075 -16.387 1.00 81.38 86 ARG A CA 1
ATOM 676 C C . ARG A 1 86 ? 2.872 -1.499 -16.335 1.00 81.38 86 ARG A C 1
ATOM 678 O O . ARG A 1 86 ? 2.060 -1.947 -15.525 1.00 81.38 86 ARG A O 1
ATOM 685 N N . PRO A 1 87 ? 2.526 -0.521 -17.193 1.00 74.62 87 PRO A N 1
ATOM 686 C CA . PRO A 1 87 ? 1.196 0.097 -17.181 1.00 74.62 87 PRO A CA 1
ATOM 687 C C . PRO A 1 87 ? 0.027 -0.864 -17.452 1.00 74.62 87 PRO A C 1
ATOM 689 O O . PRO A 1 87 ? -1.101 -0.576 -17.058 1.00 74.62 87 PRO A O 1
ATOM 692 N N . ASP A 1 88 ? 0.273 -1.978 -18.141 1.00 79.25 88 ASP A N 1
ATOM 693 C CA . ASP A 1 88 ? -0.723 -2.991 -18.498 1.00 79.25 88 ASP A CA 1
ATOM 694 C C . ASP A 1 88 ? -0.754 -4.198 -17.545 1.00 79.25 88 ASP A C 1
ATOM 696 O O . ASP A 1 88 ? -1.547 -5.124 -17.754 1.00 79.25 88 ASP A O 1
ATOM 700 N N . ASP A 1 89 ? 0.058 -4.179 -16.483 1.00 76.69 89 ASP A N 1
ATOM 701 C CA . ASP A 1 89 ? 0.066 -5.230 -15.472 1.00 76.69 89 ASP A CA 1
ATOM 702 C C . ASP A 1 89 ? -1.238 -5.234 -14.671 1.00 76.69 89 ASP A C 1
ATOM 704 O O . ASP A 1 89 ? -1.753 -4.201 -14.227 1.00 76.69 89 ASP A O 1
ATOM 708 N N . LYS A 1 90 ? -1.752 -6.436 -14.406 1.00 82.12 90 LYS A N 1
ATOM 709 C CA . LYS A 1 90 ? -2.747 -6.629 -13.346 1.00 82.12 90 LYS A CA 1
ATOM 710 C C . LYS A 1 90 ? -2.016 -6.883 -12.041 1.00 82.12 90 LYS A C 1
ATOM 712 O O . LYS A 1 90 ? -0.974 -7.528 -12.028 1.00 82.12 90 LYS A O 1
ATOM 717 N N . VAL A 1 91 ? -2.581 -6.409 -10.938 1.00 82.12 91 VAL A N 1
ATOM 718 C CA . VAL A 1 91 ? -1.917 -6.486 -9.636 1.00 82.12 91 VAL A CA 1
ATOM 719 C C . VAL A 1 91 ? -2.808 -7.103 -8.572 1.00 82.12 91 VAL A C 1
ATOM 721 O O . VAL A 1 91 ? -3.995 -6.784 -8.499 1.00 82.12 91 VAL A O 1
ATOM 724 N N . ASP A 1 92 ? -2.206 -7.929 -7.719 1.00 85.25 92 ASP A N 1
ATOM 725 C CA . ASP A 1 92 ? -2.8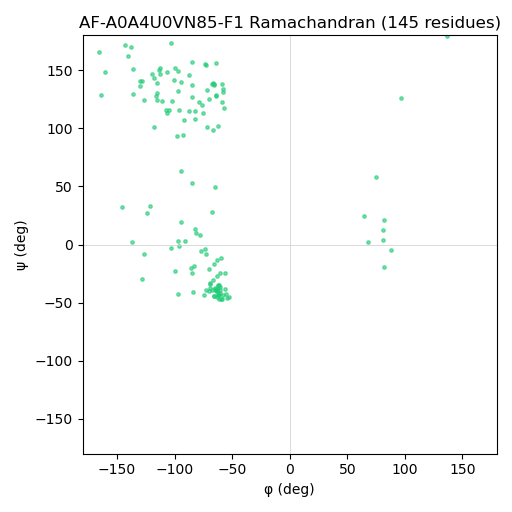14 -8.429 -6.488 1.00 85.25 92 ASP A CA 1
ATOM 726 C C . ASP A 1 92 ? -1.995 -8.001 -5.269 1.00 85.25 92 ASP A C 1
ATOM 728 O O . ASP A 1 92 ? -0.765 -7.945 -5.305 1.00 85.25 92 ASP A O 1
ATOM 732 N N . LEU A 1 93 ? -2.685 -7.756 -4.155 1.00 85.19 93 LEU A N 1
ATOM 733 C CA . LEU A 1 93 ? -2.059 -7.549 -2.852 1.00 85.19 93 LEU A CA 1
ATOM 734 C C . LEU A 1 93 ? -2.301 -8.759 -1.953 1.00 85.19 93 LEU A C 1
ATOM 736 O O . LEU A 1 93 ? -3.436 -9.061 -1.574 1.00 85.19 93 LEU A O 1
ATOM 740 N N . LEU A 1 94 ? -1.215 -9.434 -1.592 1.00 87.94 94 LEU A N 1
ATOM 741 C CA . LEU A 1 94 ? -1.208 -10.606 -0.720 1.00 87.94 94 LEU A CA 1
ATOM 742 C C . LEU A 1 94 ? -0.820 -10.208 0.712 1.00 87.94 94 LEU A C 1
ATOM 744 O O . LEU A 1 94 ? -0.113 -9.224 0.923 1.00 87.94 94 LEU A O 1
ATOM 748 N N . GLY A 1 95 ? -1.297 -10.967 1.703 1.00 87.25 95 GLY A N 1
ATOM 749 C CA . GLY A 1 95 ? -1.038 -10.700 3.128 1.00 87.25 95 GLY A CA 1
ATOM 750 C C . GLY A 1 95 ? -1.938 -9.629 3.762 1.00 87.25 95 GLY A C 1
ATOM 751 O O . GLY A 1 95 ? -1.795 -9.312 4.936 1.00 87.25 95 GLY A O 1
ATOM 752 N N . ILE A 1 96 ? -2.915 -9.083 3.023 1.00 86.12 96 ILE A N 1
ATOM 753 C CA . ILE A 1 96 ? -3.839 -8.060 3.553 1.00 86.12 96 ILE A CA 1
ATOM 754 C C . ILE A 1 96 ? -4.769 -8.615 4.643 1.00 86.12 96 ILE A C 1
ATOM 756 O O . ILE A 1 96 ? -5.177 -7.882 5.542 1.00 86.12 96 ILE A O 1
ATOM 760 N N . LYS A 1 97 ? -5.117 -9.906 4.586 1.00 82.88 97 LYS A N 1
ATOM 761 C CA . LYS A 1 97 ? -5.994 -10.532 5.589 1.00 82.88 97 LYS A CA 1
ATOM 762 C C . LYS A 1 97 ? -5.314 -10.668 6.952 1.00 82.88 97 LYS A C 1
ATOM 764 O O . LYS A 1 97 ? -5.973 -10.460 7.965 1.00 82.88 97 LYS A O 1
ATOM 769 N N . GLU A 1 98 ? -4.018 -10.976 6.971 1.00 85.25 98 GLU A N 1
ATOM 770 C CA . GLU A 1 98 ? -3.221 -11.099 8.196 1.00 85.25 98 GLU A CA 1
ATOM 771 C C . GLU A 1 98 ? -2.485 -9.798 8.570 1.00 85.25 98 GLU A C 1
ATOM 773 O O . GLU A 1 98 ? -1.521 -9.833 9.333 1.00 85.25 98 GLU A O 1
ATOM 778 N N . LEU A 1 99 ? -2.923 -8.643 8.047 1.00 87.81 99 LEU A N 1
ATOM 779 C CA . LEU A 1 99 ? -2.236 -7.366 8.246 1.00 87.81 99 LEU A CA 1
ATOM 780 C C . LEU A 1 99 ? -2.095 -7.029 9.743 1.00 87.81 99 LEU A C 1
ATOM 782 O O . LEU A 1 99 ? -3.083 -6.809 10.456 1.00 87.81 99 LEU A O 1
ATOM 786 N N . ALA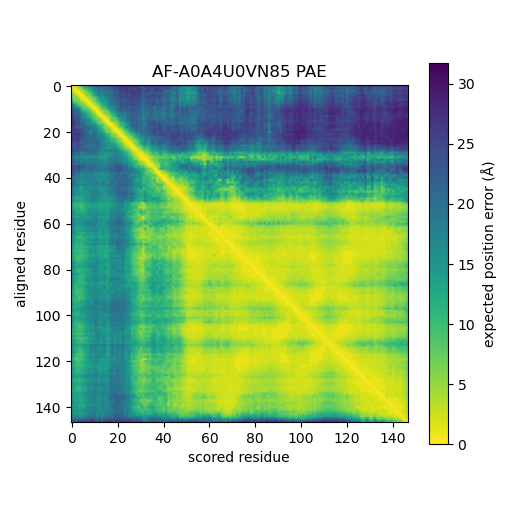 A 1 100 ? -0.845 -6.947 10.188 1.00 91.38 100 ALA A N 1
ATOM 787 C CA . ALA A 1 100 ? -0.431 -6.689 11.563 1.00 91.38 100 ALA A CA 1
ATOM 788 C C . ALA A 1 100 ? 0.752 -5.710 11.595 1.00 91.38 100 ALA A C 1
ATOM 790 O O . ALA A 1 100 ? 1.343 -5.381 10.565 1.00 91.38 100 ALA A O 1
ATOM 791 N N . GLU A 1 101 ? 1.114 -5.210 12.777 1.00 92.06 101 GLU A N 1
ATOM 792 C CA . GLU A 1 101 ? 2.313 -4.379 12.907 1.00 92.06 101 GLU A CA 1
ATOM 793 C C . GLU A 1 101 ? 3.552 -5.147 12.431 1.00 92.06 101 GLU A C 1
ATOM 795 O O . GLU A 1 101 ? 3.752 -6.303 12.792 1.00 92.06 101 GLU A O 1
ATOM 800 N N . GLY A 1 102 ? 4.363 -4.521 11.577 1.00 86.75 102 GLY A N 1
ATOM 801 C CA . GLY A 1 102 ? 5.555 -5.157 11.004 1.00 86.75 102 GLY A CA 1
ATOM 802 C C . GLY A 1 102 ? 5.290 -6.307 10.021 1.00 86.75 102 GLY A C 1
ATOM 803 O O . GLY A 1 102 ? 6.252 -6.893 9.528 1.00 86.75 102 GLY A O 1
ATOM 804 N N . SER A 1 103 ? 4.028 -6.628 9.707 1.00 90.00 103 SER A N 1
ATOM 805 C CA . SER A 1 103 ? 3.708 -7.664 8.721 1.00 90.00 103 SER A CA 1
ATOM 806 C C . SER A 1 103 ? 4.195 -7.289 7.318 1.00 90.00 103 SER A C 1
ATOM 808 O O . SER A 1 103 ? 4.394 -6.114 6.996 1.00 90.00 103 SER A O 1
ATOM 810 N N . LYS A 1 104 ? 4.402 -8.302 6.475 1.00 88.50 104 LYS A N 1
ATOM 811 C CA . LYS A 1 104 ? 4.795 -8.113 5.077 1.00 88.50 104 LYS A CA 1
ATOM 812 C C . LYS A 1 104 ? 3.558 -8.127 4.191 1.00 88.50 104 LYS A C 1
ATOM 814 O O . LYS A 1 104 ? 2.671 -8.955 4.374 1.00 88.50 104 LYS A O 1
ATOM 819 N N . VAL A 1 105 ? 3.544 -7.240 3.206 1.00 92.19 105 VAL A N 1
ATOM 820 C CA . VAL A 1 105 ? 2.559 -7.241 2.122 1.00 92.19 105 VAL A CA 1
ATOM 821 C C . VAL A 1 105 ? 3.314 -7.513 0.834 1.00 92.19 105 VAL A C 1
ATOM 823 O O . VAL A 1 105 ? 4.401 -6.972 0.644 1.00 92.19 105 VAL A O 1
ATOM 826 N N . THR A 1 106 ? 2.754 -8.331 -0.048 1.00 93.44 106 THR A N 1
ATOM 827 C CA . THR A 1 106 ? 3.379 -8.637 -1.341 1.00 93.44 106 THR A CA 1
ATOM 828 C C . THR A 1 106 ? 2.504 -8.112 -2.463 1.00 93.44 106 THR A C 1
ATOM 830 O O . THR A 1 106 ? 1.300 -8.367 -2.484 1.00 93.44 106 THR A O 1
ATOM 833 N N . LEU A 1 107 ? 3.121 -7.382 -3.388 1.00 91.12 107 LEU A N 1
ATOM 834 C CA . LEU A 1 107 ? 2.544 -7.023 -4.673 1.00 91.12 107 LEU A CA 1
ATOM 835 C C . LEU A 1 107 ? 2.854 -8.134 -5.665 1.00 91.12 107 LEU A C 1
ATOM 837 O O . LEU A 1 107 ? 4.017 -8.339 -5.993 1.00 91.12 107 LEU A O 1
ATOM 841 N N . ARG A 1 108 ? 1.828 -8.826 -6.147 1.00 89.06 108 ARG A N 1
ATOM 842 C CA . ARG A 1 108 ? 1.969 -9.761 -7.260 1.00 89.06 108 ARG A CA 1
ATOM 843 C C . ARG A 1 108 ? 1.596 -9.056 -8.551 1.00 89.06 108 ARG A C 1
ATOM 845 O O . ARG A 1 108 ? 0.445 -8.649 -8.708 1.00 89.06 108 ARG A O 1
ATOM 852 N N . LEU A 1 109 ? 2.564 -8.914 -9.445 1.00 86.94 109 LEU A N 1
ATOM 853 C CA . LEU A 1 109 ? 2.366 -8.451 -10.811 1.00 86.94 109 LEU A CA 1
ATOM 854 C C . LEU A 1 109 ? 1.966 -9.635 -11.687 1.00 86.94 109 LEU A C 1
ATOM 856 O O . LEU A 1 109 ? 2.547 -10.714 -11.586 1.00 86.94 109 LEU A O 1
ATOM 860 N N . HIS A 1 110 ? 0.983 -9.419 -12.550 1.00 85.00 110 HIS A N 1
ATOM 861 C CA . HIS A 1 110 ? 0.584 -10.331 -13.613 1.00 85.00 110 HIS A CA 1
ATOM 862 C C . HIS A 1 110 ? 0.803 -9.617 -14.936 1.00 85.00 110 HIS A C 1
ATOM 864 O O . HIS A 1 110 ? -0.003 -8.767 -15.334 1.00 85.00 110 HIS A O 1
ATOM 870 N N . HIS A 1 111 ? 1.903 -9.962 -15.592 1.00 89.31 111 HIS A N 1
ATOM 871 C CA . HIS A 1 111 ? 2.289 -9.376 -16.859 1.00 89.31 111 HIS A CA 1
ATOM 872 C C . HIS A 1 111 ? 1.403 -9.891 -17.993 1.00 89.31 111 HIS A C 1
ATOM 874 O O . HIS A 1 111 ? 0.845 -10.991 -17.950 1.00 89.31 111 HIS A O 1
ATOM 880 N N . LYS A 1 112 ? 1.293 -9.099 -19.060 1.00 86.50 112 LYS A N 1
ATOM 881 C CA . LYS A 1 112 ? 0.518 -9.471 -20.251 1.00 86.50 112 LYS A CA 1
ATOM 882 C C . LYS A 1 112 ? 1.065 -10.710 -20.971 1.00 86.50 112 LYS A C 1
ATOM 884 O O . LYS A 1 112 ? 0.300 -11.424 -21.614 1.00 86.50 112 LYS A O 1
ATOM 889 N N . ASP A 1 113 ? 2.365 -10.966 -20.844 1.00 90.50 113 ASP A N 1
ATOM 890 C CA . ASP A 1 113 ? 3.033 -12.167 -21.362 1.00 90.50 113 ASP A CA 1
ATOM 891 C C . ASP A 1 113 ? 2.720 -13.441 -20.544 1.00 90.50 113 ASP A C 1
ATOM 893 O O . ASP A 1 113 ? 3.125 -14.535 -20.932 1.00 90.50 113 ASP A O 1
ATOM 897 N N . GLY A 1 114 ? 1.964 -13.316 -19.447 1.00 91.25 114 GLY A N 1
ATOM 898 C CA . GLY A 1 114 ? 1.574 -14.415 -18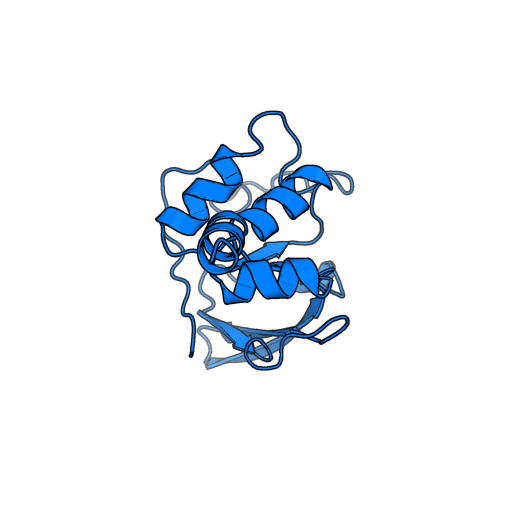.566 1.00 91.25 114 GLY A CA 1
ATOM 899 C C . GLY A 1 114 ? 2.573 -14.706 -17.447 1.00 91.25 114 GLY A C 1
ATOM 900 O O . GLY A 1 114 ? 2.278 -15.534 -16.586 1.00 91.25 114 GLY A O 1
ATOM 901 N N . SER A 1 115 ? 3.728 -14.035 -17.424 1.00 93.75 115 SER A N 1
ATOM 902 C CA . SER A 1 115 ? 4.661 -14.130 -16.304 1.00 93.75 115 SER A CA 1
ATOM 903 C C . SER A 1 115 ? 4.139 -13.381 -15.075 1.00 93.75 115 SER A C 1
ATOM 905 O O . SER A 1 115 ? 3.327 -12.456 -15.167 1.00 93.75 115 SER A O 1
ATOM 907 N N . THR A 1 116 ? 4.595 -13.807 -13.899 1.00 93.75 116 THR A N 1
ATOM 908 C CA . THR A 1 116 ? 4.225 -13.190 -12.623 1.00 93.75 116 THR A CA 1
ATOM 909 C C . THR A 1 116 ? 5.458 -12.881 -11.798 1.00 93.75 116 THR A C 1
ATOM 911 O O . THR A 1 116 ? 6.355 -13.722 -11.714 1.00 93.75 116 THR A O 1
ATOM 914 N N . GLU A 1 117 ? 5.463 -11.736 -11.124 1.00 92.81 117 GLU A N 1
ATOM 915 C CA . GLU A 1 117 ? 6.537 -11.342 -10.212 1.00 92.81 117 GLU A CA 1
ATOM 916 C C . GLU A 1 117 ? 5.972 -10.902 -8.859 1.00 92.81 117 GLU A C 1
ATOM 918 O O . GLU A 1 117 ? 4.994 -10.159 -8.792 1.00 92.81 117 GLU A O 1
ATOM 923 N N . ASP A 1 118 ? 6.606 -11.354 -7.776 1.00 95.62 118 ASP A N 1
ATOM 924 C CA . ASP A 1 118 ? 6.233 -11.013 -6.404 1.00 95.62 118 ASP A CA 1
ATOM 925 C C . ASP A 1 118 ? 7.223 -9.998 -5.825 1.00 95.62 118 ASP A C 1
ATOM 927 O O . ASP A 1 118 ? 8.401 -10.294 -5.617 1.00 95.62 118 ASP A O 1
ATOM 931 N N . ILE A 1 119 ? 6.726 -8.803 -5.516 1.00 92.88 119 ILE A N 1
ATOM 932 C CA . ILE A 1 119 ? 7.511 -7.687 -4.995 1.00 92.88 119 ILE A CA 1
ATOM 933 C C . ILE A 1 119 ? 7.127 -7.423 -3.533 1.00 92.88 119 ILE A C 1
ATOM 935 O O . ILE A 1 119 ? 5.956 -7.161 -3.232 1.00 92.88 119 ILE A O 1
ATOM 939 N N . PRO A 1 120 ? 8.087 -7.450 -2.592 1.00 95.31 120 PRO A N 1
ATOM 940 C CA . PRO A 1 120 ? 7.808 -7.150 -1.198 1.00 95.31 120 PRO A CA 1
ATOM 941 C C . PRO A 1 120 ? 7.540 -5.654 -0.995 1.00 95.31 120 PRO A C 1
ATOM 943 O O . PRO A 1 120 ? 8.302 -4.779 -1.419 1.00 95.31 120 PRO A O 1
ATOM 946 N N . LEU A 1 121 ? 6.472 -5.364 -0.260 1.00 92.25 121 LEU A N 1
ATOM 947 C CA . LEU A 1 121 ? 6.078 -4.029 0.157 1.00 92.25 121 LEU A CA 1
ATOM 948 C C . LEU A 1 121 ? 6.194 -3.875 1.675 1.00 92.25 121 LEU A C 1
ATOM 950 O O . LEU A 1 121 ? 6.012 -4.812 2.455 1.00 92.25 121 LEU A O 1
ATOM 954 N N . SER A 1 122 ? 6.467 -2.647 2.096 1.00 93.00 122 SER A N 1
ATOM 955 C CA . SER A 1 122 ? 6.526 -2.236 3.492 1.00 93.00 122 SER A CA 1
ATOM 956 C C . SER A 1 122 ? 5.397 -1.271 3.831 1.00 93.00 122 SER A C 1
ATOM 958 O O . SER A 1 122 ? 4.921 -0.493 3.001 1.00 93.00 122 SER A O 1
ATOM 960 N N . HIS A 1 123 ? 4.996 -1.281 5.096 1.00 93.00 123 HIS A N 1
ATOM 961 C CA . HIS A 1 123 ? 4.043 -0.331 5.643 1.00 93.00 123 HIS A CA 1
ATOM 962 C C . HIS A 1 123 ? 4.463 0.095 7.047 1.00 93.00 123 HIS A C 1
ATOM 964 O O . HIS A 1 123 ? 5.216 -0.594 7.726 1.00 93.00 123 HIS A O 1
ATOM 970 N N . THR A 1 124 ? 3.921 1.209 7.537 1.00 93.31 124 THR A N 1
ATOM 971 C CA . THR A 1 124 ? 4.243 1.715 8.888 1.00 93.31 124 THR A CA 1
ATOM 972 C C . THR A 1 124 ? 3.005 1.834 9.775 1.00 93.31 124 THR A C 1
ATOM 974 O O . THR A 1 124 ? 2.862 2.820 10.500 1.00 93.31 124 THR A O 1
ATOM 977 N N . PHE A 1 125 ? 2.026 0.945 9.599 1.00 92.44 125 PHE A N 1
ATOM 978 C CA . PHE A 1 125 ? 0.839 0.883 10.451 1.00 92.44 125 PHE A CA 1
ATOM 979 C C . PHE A 1 125 ? 1.203 0.468 11.880 1.00 92.44 125 PHE A C 1
ATOM 981 O O . PHE A 1 125 ? 1.996 -0.450 12.062 1.00 92.44 125 PHE A O 1
ATOM 988 N N . ASN A 1 126 ? 0.595 1.137 12.860 1.00 92.69 126 ASN A N 1
ATOM 989 C CA . ASN A 1 126 ? 0.504 0.670 14.244 1.00 92.69 126 ASN A CA 1
ATOM 990 C C . ASN A 1 126 ? -0.907 0.106 14.517 1.00 92.69 126 ASN A C 1
ATOM 992 O O . ASN A 1 126 ? -1.801 0.252 13.679 1.00 92.69 126 ASN A O 1
ATOM 9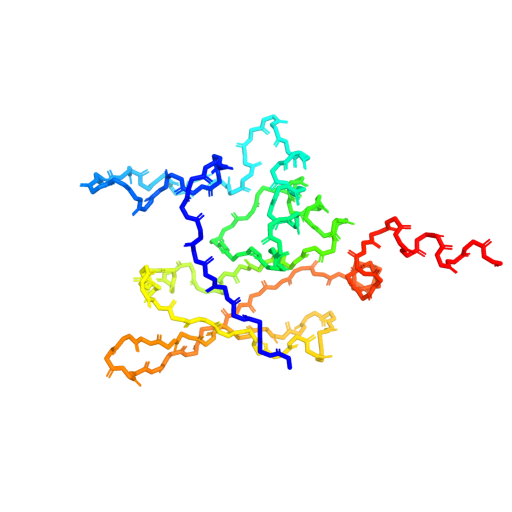96 N N . ALA A 1 127 ? -1.137 -0.481 15.687 1.00 90.81 127 ALA A N 1
ATOM 997 C CA . ALA A 1 127 ? -2.362 -1.180 16.055 1.00 90.81 127 ALA A CA 1
ATOM 998 C C . ALA A 1 127 ? -3.590 -0.272 15.953 1.00 90.81 127 ALA A C 1
ATOM 1000 O O . ALA A 1 127 ? -4.599 -0.664 15.373 1.00 90.81 127 ALA A O 1
ATOM 1001 N N . GLY A 1 128 ? -3.486 0.976 16.422 1.00 90.00 128 GLY A N 1
ATOM 1002 C CA . GLY A 1 128 ? -4.570 1.954 16.302 1.00 90.00 128 GLY A CA 1
ATOM 1003 C C . GLY A 1 128 ? -4.924 2.267 14.845 1.00 90.00 128 GLY A C 1
ATOM 1004 O O . GLY A 1 128 ? -6.096 2.285 14.476 1.00 90.00 128 GLY A O 1
ATOM 1005 N N . GLN A 1 129 ? -3.919 2.449 13.985 1.00 91.44 129 GLN A N 1
ATOM 1006 C CA . GLN A 1 129 ? -4.129 2.694 12.556 1.00 91.44 129 GLN A CA 1
ATOM 1007 C C . GLN A 1 129 ? -4.679 1.457 11.830 1.00 91.44 129 GLN A C 1
ATOM 1009 O O . GLN A 1 129 ? -5.464 1.606 10.895 1.00 91.44 129 GLN A O 1
ATOM 1014 N N . LEU A 1 130 ? -4.298 0.247 12.251 1.00 90.38 130 LEU A N 1
ATOM 1015 C CA . LEU A 1 130 ? -4.884 -0.996 11.739 1.00 90.38 130 LEU A CA 1
ATOM 1016 C C . LEU A 1 130 ? -6.365 -1.098 12.104 1.00 90.38 130 LEU A C 1
ATOM 1018 O O . LEU A 1 130 ? -7.165 -1.514 11.271 1.00 90.38 130 LEU A O 1
ATOM 1022 N N . SER A 1 131 ? -6.751 -0.670 13.306 1.00 90.00 131 SER A N 1
ATOM 1023 C CA . SER A 1 131 ? -8.161 -0.601 13.702 1.00 90.00 131 SER A CA 1
ATOM 1024 C C . SER A 1 131 ? -8.955 0.380 12.834 1.00 90.00 131 SER A C 1
ATOM 1026 O O . SER A 1 131 ? -10.067 0.057 12.420 1.00 90.00 131 SER A O 1
ATOM 1028 N N . TRP A 1 132 ? -8.378 1.534 12.470 1.00 88.75 132 TRP A N 1
ATOM 1029 C CA . TRP A 1 132 ? -9.004 2.462 11.514 1.00 88.75 132 TRP A CA 1
ATOM 1030 C C . TRP A 1 132 ? -9.191 1.826 10.139 1.00 88.75 132 TRP A C 1
ATOM 1032 O O . TRP A 1 132 ? -10.252 1.963 9.538 1.00 88.75 132 TRP A O 1
ATOM 1042 N N . PHE A 1 133 ? -8.172 1.114 9.653 1.00 87.25 133 PHE A N 1
ATOM 1043 C CA . PHE A 1 133 ? -8.239 0.412 8.376 1.00 87.25 133 PHE A CA 1
ATOM 1044 C C . PHE A 1 133 ? -9.340 -0.659 8.379 1.00 87.25 133 PHE A C 1
ATOM 1046 O O . PHE A 1 133 ? -10.171 -0.681 7.474 1.00 87.25 133 PHE A O 1
ATOM 1053 N N . LYS A 1 134 ? -9.414 -1.483 9.433 1.00 87.06 134 LYS A N 1
ATOM 1054 C CA . LYS A 1 134 ? -10.449 -2.521 9.599 1.00 87.06 134 LYS A CA 1
ATOM 1055 C C . LYS A 1 134 ? -11.865 -1.941 9.681 1.00 87.06 134 LYS A C 1
ATOM 1057 O O . LYS A 1 134 ? -12.792 -2.534 9.141 1.00 87.06 134 LYS A O 1
ATOM 1062 N N . ALA A 1 135 ? -12.032 -0.773 10.301 1.00 86.50 135 ALA A N 1
ATOM 1063 C CA . ALA A 1 135 ? -13.308 -0.054 10.337 1.00 86.50 135 ALA A CA 1
ATOM 1064 C C . ALA A 1 135 ? -13.633 0.691 9.021 1.00 86.50 135 ALA A C 1
ATOM 1066 O O . ALA A 1 135 ? -14.700 1.290 8.881 1.00 86.50 135 ALA A O 1
ATOM 1067 N N . GLY A 1 136 ? -12.708 0.701 8.058 1.00 83.31 136 GLY A N 1
ATOM 1068 C CA . GLY A 1 136 ? -12.808 1.434 6.798 1.00 83.31 136 GLY A CA 1
ATOM 1069 C C . GLY A 1 136 ? -12.422 2.914 6.894 1.00 83.31 136 GLY A C 1
ATOM 1070 O O . GLY A 1 136 ? -12.087 3.507 5.878 1.00 83.31 136 GLY A O 1
ATOM 1071 N N . SER A 1 137 ? -12.417 3.528 8.075 1.00 86.19 137 SER A N 1
ATOM 1072 C CA . SER A 1 137 ? -11.829 4.853 8.310 1.00 86.19 137 SER A CA 1
ATOM 1073 C C . SER A 1 137 ? -11.667 5.109 9.811 1.00 86.19 137 SER A C 1
ATOM 1075 O O . SER A 1 137 ? -12.282 4.443 10.648 1.00 86.19 137 SER A O 1
ATOM 1077 N N . ALA A 1 138 ? -10.880 6.124 10.170 1.00 84.75 138 ALA A N 1
ATOM 1078 C CA . ALA A 1 138 ? -10.795 6.590 11.553 1.00 84.75 138 ALA A CA 1
ATOM 1079 C C . ALA A 1 138 ? -12.147 7.129 12.058 1.00 84.75 138 ALA A C 1
ATOM 1081 O O . ALA A 1 138 ? -12.489 6.933 13.222 1.00 84.75 138 ALA A O 1
ATOM 1082 N N . LEU A 1 139 ? -12.937 7.769 11.184 1.00 85.44 139 LEU A N 1
ATOM 1083 C CA . LEU A 1 139 ? -14.267 8.278 11.530 1.00 85.44 139 LEU A CA 1
ATOM 1084 C C . LEU A 1 139 ? -15.239 7.134 11.843 1.00 85.44 139 LEU A C 1
ATOM 1086 O O . LEU A 1 139 ? -15.926 7.177 12.860 1.00 85.44 139 LEU A O 1
ATOM 1090 N N . ASN A 1 140 ? -15.233 6.083 11.020 1.00 86.19 140 ASN A N 1
ATOM 1091 C CA . ASN A 1 140 ? -16.047 4.889 11.234 1.00 86.19 140 ASN A CA 1
ATOM 1092 C C . ASN A 1 140 ? -15.664 4.191 12.540 1.00 86.19 140 ASN A C 1
ATOM 1094 O O . ASN A 1 140 ? -16.539 3.803 13.309 1.00 86.19 140 ASN A O 1
ATOM 1098 N N . PHE A 1 141 ? -14.362 4.083 12.820 1.00 88.81 141 PHE A N 1
ATOM 1099 C CA . PHE A 1 141 ? -13.876 3.520 14.075 1.00 88.81 141 PHE A CA 1
ATOM 1100 C C . PHE A 1 141 ? -14.389 4.314 15.285 1.00 88.81 141 PHE A C 1
ATOM 1102 O O . PHE A 1 141 ? -14.904 3.729 16.235 1.00 88.81 141 PHE A O 1
ATOM 1109 N N . MET A 1 142 ? -14.312 5.649 15.253 1.00 85.31 142 MET A N 1
ATOM 1110 C CA . MET A 1 142 ? -14.842 6.488 16.336 1.00 85.31 142 MET A CA 1
ATOM 1111 C C . MET A 1 142 ? -16.363 6.356 16.492 1.00 85.31 142 MET A C 1
ATOM 1113 O O . MET A 1 142 ? -16.854 6.316 17.616 1.00 85.31 142 MET A O 1
ATOM 1117 N N . ALA A 1 143 ? -17.109 6.257 15.388 1.00 86.25 143 ALA A N 1
ATOM 1118 C CA . ALA A 1 143 ? -18.558 6.060 15.424 1.00 86.25 143 ALA A CA 1
ATOM 1119 C C . ALA A 1 143 ? -18.952 4.705 16.043 1.00 86.25 143 ALA A C 1
ATOM 1121 O O . ALA A 1 143 ? -19.919 4.636 16.795 1.00 86.25 143 ALA A O 1
ATOM 1122 N N . GLN A 1 144 ? -18.184 3.643 15.778 1.00 87.19 144 GLN A N 1
ATOM 1123 C CA . GLN A 1 144 ? -18.418 2.307 16.341 1.00 87.19 144 GLN A CA 1
ATOM 1124 C C . GLN A 1 144 ? -18.152 2.230 17.853 1.00 87.19 144 GLN A C 1
ATOM 1126 O O . GLN A 1 144 ? -18.848 1.497 18.549 1.00 87.19 144 GLN A O 1
ATOM 1131 N N . ASN A 1 145 ? -17.175 2.990 18.360 1.00 81.62 145 ASN A N 1
ATOM 1132 C CA . ASN A 1 145 ? -16.765 2.976 19.773 1.00 81.62 145 ASN A CA 1
ATOM 1133 C C . ASN A 1 145 ? -17.512 3.994 20.655 1.00 81.62 145 ASN A C 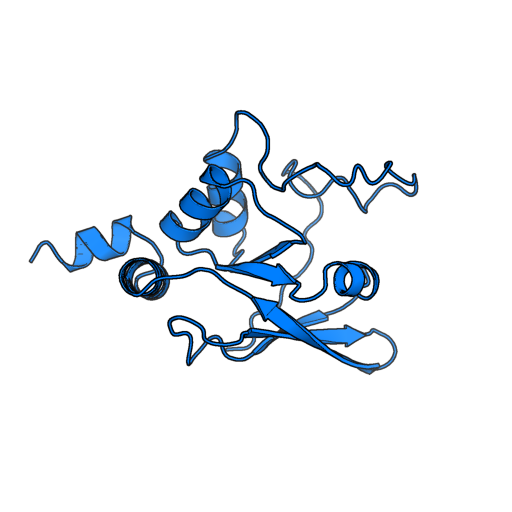1
ATOM 1135 O O . ASN A 1 145 ? -17.204 4.118 21.833 1.00 81.62 145 ASN A O 1
ATOM 1139 N N . LYS A 1 146 ? -18.477 4.741 20.106 1.00 75.69 146 LYS A N 1
ATOM 1140 C CA . LYS A 1 146 ? -19.280 5.734 20.844 1.00 75.69 146 LYS A CA 1
ATOM 1141 C C . LYS A 1 146 ? -20.471 5.135 21.618 1.00 75.69 146 LYS A C 1
ATOM 1143 O O . LYS A 1 146 ? -21.363 5.886 22.005 1.00 75.69 146 LYS A O 1
ATOM 1148 N N . LYS A 1 147 ? -20.509 3.811 21.786 1.00 51.75 147 LYS A N 1
ATOM 1149 C CA . LYS A 1 147 ? -21.551 3.098 22.536 1.00 51.75 147 LYS A CA 1
ATOM 1150 C C . LYS A 1 147 ? -21.223 3.017 24.017 1.00 51.75 147 LYS A C 1
ATOM 1152 O O . LYS A 1 147 ? -20.045 2.745 24.326 1.00 51.75 147 LYS A O 1
#

Mean predicted aligned error: 10.77 Å

Sequence (147 aa):
MIIKYSFLQHSCWALEGVLQGSPAPIWPNKKYGEGSSREHAALEPRYLGGTAVITRSFARIHKTNLKKQGMLPLNFVNPADYDKVRPDDKVDLLGIKELAEGSKVTLRLHHKDGSTEDIPLSHTFNAGQLSWFKAGSALNFMAQNKK

Radius of gyration: 15.69 Å; Cα contacts (8 Å, |Δi|>4): 211; chains: 1; bounding box: 37×36×46 Å

pLDDT: mean 70.02, std 23.66, range [21.89, 95.62]

Secondary structure (DSSP, 8-state):
---PPP---SS-TT-TTSSSSS-----TTPPBT-SS-TTHHHHHHHHTT--EEEES-B-HHHHHHHHHTT-EEEEESSGGGGGG--TT-EEEEESSTT--TT--EEEEEE-TTS-EEEEEEE----HHHHHHHHTTSHHHHHHHT--

Solvent-accessible surface area (backbone atoms only — not comparable to full-atom values): 8905 Å² total; per-residue (Å²): 131,84,63,76,68,76,91,77,84,82,91,66,98,86,61,90,78,79,80,61,105,60,89,68,81,84,60,96,82,74,38,49,60,69,72,86,70,42,63,64,72,39,48,55,47,44,73,74,71,43,53,66,48,79,39,69,49,63,23,76,66,28,49,52,43,25,33,43,57,25,33,41,63,33,24,42,69,52,58,72,59,60,78,72,64,55,97,77,41,43,48,40,68,43,49,67,90,73,66,50,70,84,47,67,34,32,40,36,40,37,40,88,89,71,51,71,48,80,42,60,31,37,60,83,57,46,70,71,50,48,48,12,37,76,49,49,12,41,67,47,36,54,63,70,66,72,115